Protein AF-A0A6J3LGD7-F1 (afdb_monomer_lite)

Foldseek 3Di:
DVVVVVVVVVVVVVVVVVVVVVVVVPPPDAAEAEDDFDAAQDLVVLVVVVVVSVVVCVVVVHPYYDYFPPSNHHDDPVPPPVRVVVSVVCVVVVVVVVVD

Radius of gyration: 24.29 Å; chains: 1; bounding box: 64×23×56 Å

InterPro domains:
  IPR003010 Carbon-nitrogen hydrolase [PF00795] (31-78)
  IPR036526 Carbon-nitrogen hydrolase superfamily [G3DSA:3.60.110.10] (17-97)
  IPR036526 Carbon-nitrogen hydrolase superfamily [SSF56317] (25-88)

Structure (mmCIF, N/CA/C/O backbone):
data_AF-A0A6J3LGD7-F1
#
_entry.id   AF-A0A6J3LGD7-F1
#
loop_
_atom_site.group_PDB
_atom_site.id
_atom_site.type_symbol
_atom_site.label_atom_id
_atom_site.label_alt_id
_atom_site.label_comp_id
_atom_site.label_asym_id
_atom_site.label_entity_id
_atom_site.label_seq_id
_atom_site.pdbx_PDB_ins_code
_atom_site.Cartn_x
_atom_site.Cartn_y
_atom_site.Cartn_z
_atom_site.occupancy
_atom_site.B_iso_or_equiv
_atom_site.auth_seq_id
_atom_site.auth_comp_id
_atom_site.auth_asym_id
_atom_site.auth_atom_id
_atom_site.pdbx_PDB_model_num
ATOM 1 N N . MET A 1 1 ? -45.542 9.872 39.635 1.00 63.94 1 MET A N 1
ATOM 2 C CA . MET A 1 1 ? -44.194 10.385 39.981 1.00 63.94 1 MET A CA 1
ATOM 3 C C . MET A 1 1 ? -43.081 9.372 39.684 1.00 63.94 1 MET A C 1
ATOM 5 O O . MET A 1 1 ? -42.134 9.735 39.003 1.00 63.94 1 MET A O 1
ATOM 9 N N . LEU A 1 2 ? -43.214 8.099 40.088 1.00 69.81 2 LEU A N 1
ATOM 10 C CA . LEU A 1 2 ? -42.208 7.039 39.852 1.00 69.81 2 LEU A CA 1
ATOM 11 C C . LEU A 1 2 ? -41.956 6.697 38.369 1.00 69.81 2 LEU A C 1
ATOM 13 O O . LEU A 1 2 ? -40.818 6.448 37.976 1.00 69.81 2 LEU A O 1
ATOM 17 N N . ILE A 1 3 ? -43.001 6.738 37.536 1.00 74.38 3 ILE A N 1
ATOM 18 C CA . ILE A 1 3 ? -42.893 6.466 36.091 1.00 74.38 3 ILE A CA 1
ATOM 19 C C . ILE A 1 3 ? -42.044 7.541 35.401 1.00 74.38 3 ILE A C 1
ATOM 21 O O . ILE A 1 3 ? -41.175 7.214 34.610 1.00 74.38 3 ILE A O 1
ATOM 25 N N . LEU A 1 4 ? -42.236 8.815 35.763 1.00 75.69 4 LEU A N 1
ATOM 26 C CA . LEU A 1 4 ? -41.481 9.936 35.194 1.00 75.69 4 LEU A CA 1
ATOM 27 C C . LEU A 1 4 ? -39.990 9.868 35.570 1.00 75.69 4 LEU A C 1
ATOM 29 O O . LEU A 1 4 ? -39.122 10.147 34.752 1.00 75.69 4 LEU A O 1
ATOM 33 N N . SER A 1 5 ? -39.686 9.450 36.802 1.00 80.75 5 SER A N 1
ATOM 34 C CA . SER A 1 5 ? -38.307 9.279 37.272 1.00 80.75 5 SER A CA 1
ATOM 35 C C . SER A 1 5 ? -37.575 8.155 36.531 1.00 80.75 5 SER A C 1
ATOM 37 O O . SER A 1 5 ? -36.417 8.322 36.154 1.00 80.75 5 SER A O 1
ATOM 39 N N . SER A 1 6 ? -38.257 7.043 36.247 1.00 78.31 6 SER A N 1
ATOM 40 C CA . SER A 1 6 ? -37.677 5.916 35.508 1.00 78.31 6 SER A CA 1
ATOM 41 C C . SER A 1 6 ? -37.481 6.224 34.018 1.00 78.31 6 SER A C 1
ATOM 43 O O . SER A 1 6 ? -36.450 5.847 33.461 1.00 78.31 6 SER A O 1
ATOM 45 N N . THR A 1 7 ? -38.375 6.984 33.370 1.00 85.44 7 THR A N 1
ATOM 46 C CA . THR A 1 7 ? -38.135 7.466 31.994 1.00 85.44 7 THR A CA 1
ATOM 47 C C . THR A 1 7 ? -36.958 8.432 31.911 1.00 85.44 7 THR A C 1
ATOM 49 O O . THR A 1 7 ? -36.144 8.306 30.998 1.00 85.44 7 THR A O 1
ATOM 52 N N . ILE A 1 8 ? -36.817 9.352 32.871 1.00 83.56 8 ILE A N 1
ATOM 53 C CA . ILE A 1 8 ? -35.672 10.277 32.926 1.00 83.56 8 ILE A CA 1
ATOM 54 C C . ILE A 1 8 ? -34.362 9.507 33.140 1.00 83.56 8 ILE A C 1
ATOM 56 O O . ILE A 1 8 ? -33.361 9.791 32.484 1.00 83.56 8 ILE A O 1
ATOM 60 N N . HIS A 1 9 ? -34.366 8.490 34.005 1.00 84.69 9 HIS A N 1
ATOM 61 C CA . HIS A 1 9 ? -33.180 7.675 34.251 1.00 84.69 9 HIS A CA 1
ATOM 62 C C . HIS A 1 9 ? -32.754 6.883 33.003 1.00 84.69 9 HIS A C 1
ATOM 64 O O . HIS A 1 9 ? -31.568 6.847 32.680 1.00 84.69 9 HIS A O 1
ATOM 70 N N . ASN A 1 10 ? -33.705 6.308 32.260 1.00 85.31 10 ASN A N 1
ATOM 71 C CA . ASN A 1 10 ? -33.423 5.606 31.003 1.00 85.31 10 ASN A CA 1
ATOM 72 C C . ASN A 1 10 ? -32.916 6.554 29.905 1.00 85.31 10 ASN A C 1
ATOM 74 O O . ASN A 1 10 ? -31.996 6.205 29.165 1.00 85.31 10 ASN A O 1
ATOM 78 N N . LEU A 1 11 ? -33.467 7.770 29.827 1.00 86.31 11 LEU A N 1
ATOM 79 C CA . LEU A 1 11 ? -33.008 8.797 28.892 1.00 86.31 11 LEU A CA 1
ATOM 80 C C . LEU A 1 11 ? -31.565 9.228 29.194 1.00 86.31 11 LEU A C 1
ATOM 82 O O . LEU A 1 11 ? -30.750 9.302 28.278 1.00 86.31 11 LEU A O 1
ATOM 86 N N . ASN A 1 12 ? -31.219 9.425 30.470 1.00 90.88 12 ASN A N 1
ATOM 87 C CA . ASN A 1 12 ? -29.851 9.748 30.885 1.00 90.88 12 ASN A CA 1
ATOM 88 C C . ASN A 1 12 ? -28.861 8.629 30.543 1.00 90.88 12 ASN A C 1
ATOM 90 O O . ASN A 1 12 ? -27.774 8.912 30.047 1.00 90.88 12 ASN A O 1
ATOM 94 N N . ILE A 1 13 ? -29.242 7.363 30.747 1.00 91.69 13 ILE A N 1
ATOM 95 C CA . ILE A 1 13 ? -28.410 6.211 30.370 1.00 91.69 13 ILE A CA 1
ATOM 96 C C . ILE A 1 13 ? -28.208 6.149 28.852 1.00 91.69 13 ILE A C 1
ATOM 98 O O . ILE A 1 13 ? -27.085 5.942 28.395 1.00 91.69 13 ILE A O 1
ATOM 102 N N . MET A 1 14 ? -29.256 6.387 28.059 1.00 87.00 14 MET A N 1
ATOM 103 C CA . MET A 1 14 ? -29.155 6.413 26.597 1.00 87.00 14 MET A CA 1
ATOM 104 C C . MET A 1 14 ? -28.264 7.562 26.098 1.00 87.00 14 MET A C 1
ATOM 106 O O . MET A 1 14 ? -27.454 7.368 25.189 1.00 87.00 14 MET A O 1
ATOM 110 N N . ILE A 1 15 ? -28.373 8.746 26.709 1.00 92.81 15 ILE A N 1
ATOM 111 C CA . ILE A 1 15 ? -27.524 9.902 26.397 1.00 92.81 15 ILE A CA 1
ATOM 112 C C . ILE A 1 15 ? -26.064 9.608 26.760 1.00 92.81 15 ILE A C 1
ATOM 114 O O . ILE A 1 15 ? -25.193 9.780 25.908 1.00 92.81 15 ILE A O 1
ATOM 118 N N . LEU A 1 16 ? -25.786 9.101 27.968 1.00 87.94 16 LEU A N 1
ATOM 119 C CA . LEU A 1 16 ? -24.428 8.718 28.375 1.00 87.94 16 LEU A CA 1
ATOM 120 C C . LEU A 1 16 ? -23.833 7.660 27.443 1.00 87.94 16 LEU A C 1
ATOM 122 O O . LEU A 1 16 ? -22.680 7.786 27.041 1.00 87.94 16 LEU A O 1
ATOM 126 N N . ALA A 1 17 ? -24.615 6.645 27.068 1.00 86.44 17 ALA A N 1
ATOM 127 C CA . ALA A 1 17 ? -24.172 5.606 26.146 1.00 86.44 17 ALA A CA 1
ATOM 128 C C . ALA A 1 17 ? -23.807 6.193 24.776 1.00 86.44 17 ALA A C 1
ATOM 130 O O . ALA A 1 17 ? -22.766 5.845 24.225 1.00 86.44 17 ALA A O 1
ATOM 131 N N . ASN A 1 18 ? -24.609 7.120 24.242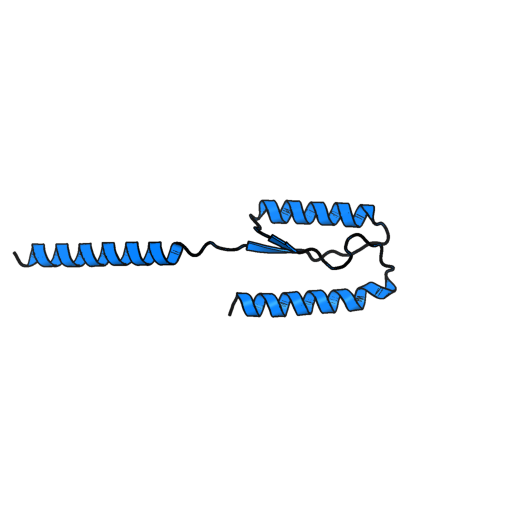 1.00 86.81 18 ASN A N 1
ATOM 132 C CA . ASN A 1 18 ? -24.322 7.785 22.970 1.00 86.81 18 ASN A CA 1
ATOM 133 C C . ASN A 1 18 ? -23.105 8.716 23.035 1.00 86.81 18 ASN A C 1
ATOM 135 O O . ASN A 1 18 ? -22.343 8.760 22.067 1.00 86.81 18 ASN A O 1
ATOM 139 N N . ILE A 1 19 ? -22.903 9.418 24.155 1.00 88.06 19 ILE A N 1
ATOM 140 C CA . ILE A 1 19 ? -2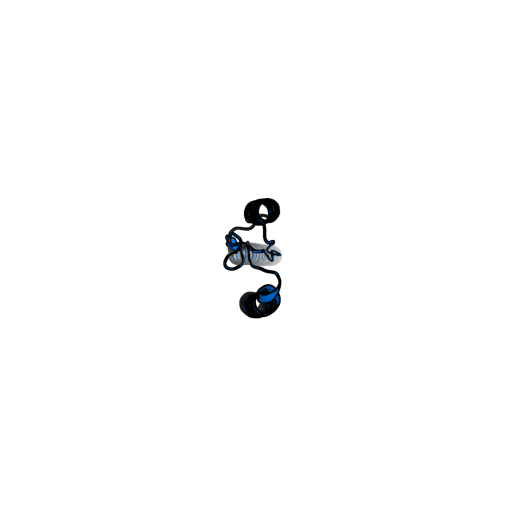1.714 10.246 24.395 1.00 88.06 19 ILE A CA 1
ATOM 141 C C . ILE A 1 19 ? -20.475 9.356 24.485 1.00 88.06 19 ILE A C 1
ATOM 143 O O . ILE A 1 19 ? -19.514 9.590 23.760 1.00 88.06 19 ILE A O 1
ATOM 147 N N . ALA A 1 20 ? -20.510 8.284 25.280 1.00 82.88 20 ALA A N 1
ATOM 148 C CA . ALA A 1 20 ? -19.414 7.322 25.369 1.00 82.88 20 ALA A CA 1
ATOM 149 C C . ALA A 1 20 ? -19.079 6.722 23.991 1.00 82.88 20 ALA A C 1
ATOM 151 O O . ALA A 1 20 ? -17.915 6.648 23.604 1.00 82.88 20 ALA A O 1
ATOM 152 N N . LYS A 1 21 ? -20.099 6.383 23.190 1.00 78.50 21 LYS A N 1
ATOM 153 C CA . LYS A 1 21 ? -19.930 5.877 21.818 1.00 78.50 21 LYS A CA 1
ATOM 154 C C . LYS A 1 21 ? -19.318 6.905 20.860 1.00 78.50 21 LYS A C 1
ATOM 156 O O . LYS A 1 21 ? -18.655 6.501 19.907 1.00 78.50 21 LYS A O 1
ATOM 161 N N . GLN A 1 22 ? -19.569 8.199 21.070 1.00 74.12 22 GLN A N 1
ATOM 162 C CA . GLN A 1 22 ? -18.979 9.299 20.299 1.00 74.12 22 GLN A CA 1
ATOM 163 C C . GLN A 1 22 ? -17.540 9.595 20.733 1.00 74.12 22 GLN A C 1
ATOM 165 O O . GLN A 1 22 ? -16.679 9.716 19.870 1.00 74.12 22 GLN A O 1
ATOM 170 N N . VAL A 1 23 ? -17.257 9.603 22.038 1.00 72.94 23 VAL A N 1
ATOM 171 C CA . VAL A 1 23 ? -15.902 9.785 22.589 1.00 72.94 23 VAL A CA 1
ATOM 172 C C . VAL A 1 23 ? -14.960 8.671 22.121 1.00 72.94 23 VAL A C 1
ATOM 174 O O . VAL A 1 23 ? -13.832 8.946 21.718 1.00 72.94 23 VAL A O 1
ATOM 177 N N . VAL A 1 24 ? -15.436 7.422 22.074 1.00 66.31 24 VAL A N 1
ATOM 178 C CA . VAL A 1 24 ? -14.665 6.291 21.522 1.00 66.31 24 VAL A CA 1
ATOM 179 C C . VAL A 1 24 ? -14.477 6.409 20.000 1.00 66.31 24 VAL A C 1
ATOM 181 O O . VAL A 1 24 ? -13.469 5.957 19.465 1.00 66.31 24 VAL A O 1
ATOM 184 N N . ARG A 1 25 ? -15.409 7.049 19.279 1.00 58.81 25 ARG A N 1
ATOM 185 C CA . ARG A 1 25 ? -15.321 7.237 17.817 1.00 58.81 25 ARG A CA 1
ATOM 186 C C . ARG A 1 25 ? -14.288 8.272 17.378 1.00 58.81 25 ARG A C 1
ATOM 188 O O . ARG A 1 25 ? -13.889 8.241 16.221 1.00 58.81 25 ARG A O 1
ATOM 195 N N . THR A 1 26 ? -13.832 9.152 18.266 1.00 55.72 26 THR A N 1
ATOM 196 C CA . THR A 1 26 ? -12.789 10.152 17.969 1.00 55.72 26 THR A CA 1
ATOM 197 C C . THR A 1 26 ? -11.361 9.592 17.897 1.00 55.72 26 THR A C 1
ATOM 199 O O . THR A 1 26 ? -10.407 10.364 17.859 1.00 55.72 26 THR A O 1
ATOM 202 N N . MET A 1 27 ? -11.176 8.271 17.822 1.00 58.03 27 MET A N 1
ATOM 203 C CA . MET A 1 27 ? -9.916 7.700 17.345 1.00 58.03 27 MET A CA 1
ATOM 204 C C . MET A 1 27 ? -9.861 7.855 15.823 1.00 58.03 27 MET A C 1
ATOM 206 O O . MET A 1 27 ? -10.516 7.110 15.096 1.00 58.03 27 MET A O 1
ATOM 210 N N . SER A 1 28 ? -9.112 8.846 15.334 1.00 66.38 28 SER A N 1
ATOM 211 C CA . SER A 1 28 ? -8.839 8.998 13.904 1.00 66.38 28 SER A CA 1
ATOM 212 C C . SER A 1 28 ? -8.269 7.686 13.365 1.00 66.38 28 SER A C 1
ATOM 214 O O . SER A 1 28 ? -7.192 7.258 13.784 1.00 66.38 28 SER A O 1
ATOM 216 N N . THR A 1 29 ? -8.995 7.024 12.467 1.00 71.56 29 THR 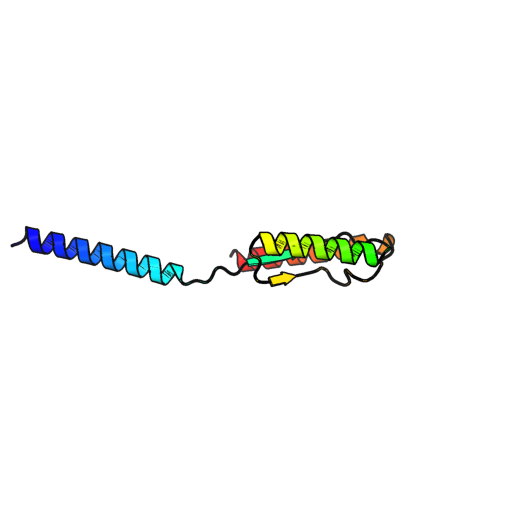A N 1
ATOM 217 C CA . THR A 1 29 ? -8.501 5.819 11.802 1.00 71.56 29 THR A CA 1
ATOM 218 C C . THR A 1 29 ? -7.330 6.208 10.912 1.00 71.56 29 THR A C 1
ATOM 220 O O . THR A 1 29 ? -7.531 6.943 9.951 1.00 71.56 29 THR A O 1
ATOM 223 N N . PHE A 1 30 ? -6.132 5.729 11.235 1.00 78.88 30 PHE A N 1
ATOM 224 C CA . PHE A 1 30 ? -4.929 5.949 10.439 1.00 78.88 30 PHE A CA 1
ATOM 225 C C . PHE A 1 30 ? -4.751 4.806 9.434 1.00 78.88 30 PHE A C 1
ATOM 227 O O . PHE A 1 30 ? -4.731 3.633 9.811 1.00 78.88 30 PHE A O 1
ATOM 234 N N . ARG A 1 31 ? -4.650 5.136 8.147 1.00 81.81 31 ARG A N 1
ATOM 235 C CA . ARG A 1 31 ? -4.612 4.186 7.032 1.00 81.81 31 ARG A CA 1
ATOM 236 C C . ARG A 1 31 ? -3.225 4.190 6.397 1.00 81.81 31 ARG A C 1
ATOM 238 O O . ARG A 1 31 ? -2.865 5.104 5.662 1.00 81.81 31 ARG A O 1
ATOM 245 N N . LEU A 1 32 ? -2.455 3.138 6.658 1.00 84.38 32 LEU A N 1
ATOM 246 C CA . LEU A 1 32 ? -1.140 2.917 6.057 1.00 84.38 32 LEU A CA 1
ATOM 247 C C . LEU A 1 32 ? -1.255 1.967 4.860 1.00 84.38 32 LEU A C 1
ATOM 249 O O . LEU A 1 32 ? -1.774 0.861 4.998 1.00 84.38 32 LEU A O 1
ATOM 253 N N . ALA A 1 33 ? -0.726 2.368 3.706 1.00 85.44 33 ALA A N 1
ATOM 254 C CA . ALA A 1 33 ? -0.574 1.498 2.544 1.00 85.44 33 ALA A CA 1
ATOM 255 C C . ALA A 1 33 ? 0.889 1.066 2.381 1.00 85.44 33 ALA A C 1
ATOM 257 O O . ALA A 1 33 ? 1.788 1.902 2.280 1.00 85.44 33 ALA A O 1
ATOM 258 N N . LEU A 1 34 ? 1.121 -0.245 2.324 1.00 86.56 34 LEU A N 1
ATOM 259 C CA . LEU A 1 34 ? 2.430 -0.840 2.058 1.00 86.56 34 LEU A CA 1
ATOM 260 C C . LEU A 1 34 ? 2.454 -1.334 0.611 1.00 86.56 34 LEU A C 1
ATOM 262 O O . LEU A 1 34 ? 1.654 -2.187 0.230 1.00 86.56 34 LEU A O 1
ATOM 266 N N . VAL A 1 35 ? 3.347 -0.781 -0.208 1.00 81.69 35 VAL A N 1
ATOM 267 C CA . VAL A 1 35 ? 3.444 -1.135 -1.628 1.00 81.69 35 VAL A CA 1
ATOM 268 C C . VAL A 1 35 ? 4.530 -2.186 -1.818 1.00 81.69 35 VAL A C 1
ATOM 270 O O . VAL A 1 35 ? 5.709 -1.926 -1.589 1.00 81.69 35 VAL A O 1
ATOM 273 N N . GLN A 1 36 ? 4.145 -3.366 -2.298 1.00 81.88 36 GLN A N 1
ATOM 274 C CA . GLN A 1 36 ? 5.083 -4.386 -2.756 1.00 81.88 36 GLN A CA 1
ATOM 275 C C . GLN A 1 36 ? 5.245 -4.267 -4.275 1.00 81.88 36 GLN A C 1
ATOM 277 O O . GLN A 1 36 ? 4.296 -4.484 -5.024 1.00 81.88 36 GLN A O 1
ATOM 282 N N . LEU A 1 37 ? 6.443 -3.890 -4.730 1.00 76.25 37 LEU A N 1
ATOM 283 C CA . LEU A 1 37 ? 6.737 -3.648 -6.143 1.00 76.25 37 LEU A CA 1
ATOM 284 C C . LEU A 1 37 ? 7.813 -4.610 -6.642 1.00 76.25 37 LEU A C 1
ATOM 286 O O . LEU A 1 37 ? 8.894 -4.694 -6.065 1.00 76.25 37 LEU A O 1
ATOM 290 N N . GLU A 1 38 ? 7.542 -5.283 -7.757 1.00 75.75 38 GLU A N 1
ATOM 291 C CA . GLU A 1 38 ? 8.571 -6.016 -8.486 1.00 75.75 38 GLU A CA 1
ATOM 292 C C . GLU A 1 38 ? 9.410 -5.037 -9.319 1.00 75.75 38 GLU A C 1
ATOM 294 O O . GLU A 1 38 ? 8.937 -4.416 -10.280 1.00 75.75 38 GLU A O 1
ATOM 299 N N . VAL A 1 39 ? 10.671 -4.880 -8.925 1.00 69.50 39 VAL A N 1
ATOM 300 C CA . VAL A 1 39 ? 11.621 -3.984 -9.583 1.00 69.50 39 VAL A CA 1
ATOM 301 C C . VAL A 1 39 ? 12.151 -4.650 -10.857 1.00 69.50 39 VAL A C 1
ATOM 303 O O . VAL A 1 39 ? 12.579 -5.799 -10.842 1.00 69.50 39 VAL A O 1
ATOM 306 N N . ASN A 1 40 ? 12.111 -3.918 -11.969 1.00 69.88 40 ASN A N 1
ATOM 307 C CA . ASN A 1 40 ? 12.608 -4.321 -13.284 1.00 69.88 40 ASN A CA 1
ATOM 308 C C . ASN A 1 40 ? 13.943 -3.629 -13.585 1.00 69.88 40 ASN A C 1
ATOM 310 O O . ASN A 1 40 ? 14.271 -2.590 -13.012 1.00 69.88 40 ASN A O 1
ATOM 314 N N . GLU A 1 41 ? 14.656 -4.121 -14.596 1.00 75.44 41 GLU A N 1
ATOM 315 C CA . GLU A 1 41 ? 15.914 -3.528 -15.077 1.00 75.44 41 GLU A CA 1
ATOM 316 C C . GLU A 1 41 ? 15.735 -2.135 -15.719 1.00 75.44 41 GLU A C 1
ATOM 318 O O . GLU A 1 41 ? 16.703 -1.427 -15.988 1.00 75.44 41 GLU A O 1
ATOM 323 N N . VAL A 1 42 ? 14.491 -1.700 -15.951 1.00 80.06 42 VAL A N 1
ATOM 324 C CA . VAL A 1 42 ? 14.172 -0.392 -16.539 1.00 80.06 42 VAL A CA 1
ATOM 325 C C . VAL A 1 42 ? 13.570 0.528 -15.479 1.00 80.06 42 VAL A C 1
ATOM 327 O O . VAL A 1 42 ? 12.382 0.433 -15.167 1.00 80.06 42 VAL A O 1
ATOM 330 N N . LYS A 1 43 ? 14.362 1.497 -15.003 1.00 79.38 43 LYS A N 1
ATOM 331 C CA . LYS A 1 43 ? 13.957 2.505 -14.001 1.00 79.38 43 LYS A CA 1
ATOM 332 C C . LYS A 1 43 ? 12.602 3.152 -14.293 1.00 79.38 43 LYS A C 1
ATOM 334 O O . LYS A 1 43 ? 11.767 3.255 -13.399 1.00 79.38 43 LYS A O 1
ATOM 339 N N . ARG A 1 44 ? 12.369 3.571 -15.542 1.00 84.19 44 ARG A N 1
ATOM 340 C CA . ARG A 1 44 ? 11.113 4.229 -15.941 1.00 84.19 44 ARG A CA 1
ATOM 341 C C . ARG A 1 44 ? 9.893 3.350 -15.650 1.00 84.19 44 ARG A C 1
ATOM 343 O O . ARG A 1 44 ? 8.935 3.837 -15.065 1.00 84.19 44 ARG A O 1
ATOM 350 N N . LYS A 1 45 ? 9.968 2.053 -15.970 1.00 84.25 45 LYS A N 1
ATOM 351 C CA . LYS A 1 45 ? 8.877 1.101 -15.714 1.00 84.25 45 LYS A CA 1
ATOM 352 C C . LYS A 1 45 ? 8.608 0.929 -14.216 1.00 84.25 45 LYS A C 1
ATOM 354 O O . LYS A 1 45 ? 7.457 0.773 -13.821 1.00 84.25 45 LYS A O 1
ATOM 359 N N . ASN A 1 46 ? 9.646 0.984 -13.382 1.00 82.81 46 ASN A N 1
ATOM 360 C CA . ASN A 1 46 ? 9.491 0.864 -11.929 1.00 82.81 46 ASN A CA 1
ATOM 361 C C . ASN A 1 46 ? 8.802 2.091 -11.335 1.00 82.81 46 ASN A C 1
ATOM 363 O O . ASN A 1 46 ? 7.901 1.953 -10.512 1.00 82.81 46 ASN A O 1
ATOM 367 N N . VAL A 1 47 ? 9.184 3.285 -11.798 1.00 85.19 47 VAL A N 1
ATOM 368 C CA . VAL A 1 47 ? 8.554 4.543 -11.380 1.00 85.19 47 VAL A CA 1
ATOM 369 C C . VAL A 1 47 ? 7.095 4.594 -11.833 1.00 85.19 47 VAL A C 1
ATOM 371 O O . VAL A 1 47 ? 6.228 4.898 -11.023 1.00 85.19 47 VAL A O 1
ATOM 374 N N . GLU A 1 48 ? 6.803 4.237 -13.086 1.00 88.06 48 GLU A N 1
ATOM 375 C CA . GLU A 1 48 ? 5.427 4.188 -13.607 1.00 88.06 48 GLU A CA 1
ATOM 376 C C . GLU A 1 48 ? 4.539 3.243 -12.785 1.00 88.06 48 GLU A C 1
ATOM 378 O O . GLU A 1 48 ? 3.429 3.610 -12.397 1.00 88.06 48 GLU A O 1
ATOM 383 N N . ARG A 1 49 ? 5.049 2.054 -12.435 1.00 86.81 49 ARG A N 1
ATOM 384 C CA . ARG A 1 49 ? 4.331 1.121 -11.558 1.00 86.81 49 ARG A CA 1
ATOM 385 C C . ARG A 1 49 ? 4.122 1.689 -10.158 1.00 86.81 49 ARG A C 1
ATOM 387 O O . ARG A 1 49 ? 2.996 1.634 -9.667 1.00 86.81 49 ARG A O 1
ATOM 394 N N . ALA A 1 50 ? 5.157 2.264 -9.543 1.00 86.50 50 ALA A N 1
ATOM 395 C CA . ALA A 1 50 ? 5.060 2.867 -8.213 1.00 86.50 50 ALA A CA 1
ATOM 396 C C . ALA A 1 50 ? 3.992 3.972 -8.176 1.00 86.50 50 ALA A C 1
ATOM 398 O O . ALA A 1 50 ? 3.174 4.004 -7.262 1.00 86.50 50 ALA A O 1
ATOM 399 N N . VAL A 1 51 ? 3.935 4.816 -9.212 1.00 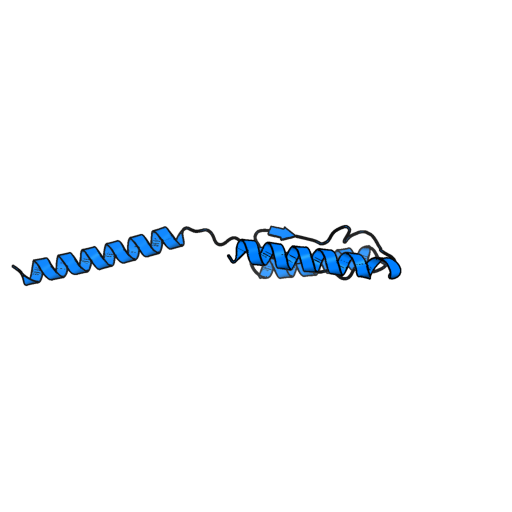90.50 51 VAL A N 1
ATOM 400 C CA . VAL A 1 51 ? 2.904 5.855 -9.358 1.00 90.50 51 VAL A CA 1
ATOM 401 C C . VAL A 1 51 ? 1.500 5.249 -9.462 1.00 90.50 51 VAL A C 1
ATOM 403 O O . VAL A 1 51 ? 0.573 5.770 -8.838 1.00 90.50 51 VAL A O 1
ATOM 406 N N . SER A 1 52 ? 1.324 4.133 -10.179 1.00 91.62 52 SER A N 1
ATOM 407 C CA . SER A 1 52 ? 0.017 3.457 -10.244 1.00 91.62 52 SER A CA 1
ATOM 408 C C . SER A 1 52 ? -0.435 2.927 -8.875 1.00 91.62 52 SER A C 1
ATOM 410 O O . SER A 1 52 ? -1.589 3.123 -8.496 1.00 91.62 52 SER A O 1
ATOM 412 N N . TYR A 1 53 ? 0.482 2.357 -8.081 1.00 89.88 53 TYR A N 1
ATOM 413 C CA . TYR A 1 53 ? 0.169 1.875 -6.732 1.00 89.88 53 TYR A CA 1
ATOM 414 C C . TYR A 1 53 ? -0.113 3.016 -5.758 1.00 89.88 53 TYR A C 1
ATOM 416 O O . TYR A 1 53 ? -1.027 2.904 -4.949 1.00 89.88 53 TYR A O 1
ATOM 424 N N . ILE A 1 54 ? 0.612 4.134 -5.860 1.00 88.31 54 ILE A N 1
ATOM 425 C CA . ILE A 1 54 ? 0.319 5.345 -5.081 1.00 88.31 54 ILE A CA 1
ATOM 426 C C . ILE A 1 54 ? -1.080 5.870 -5.415 1.00 88.31 54 ILE A C 1
ATOM 428 O O . ILE A 1 54 ? -1.834 6.231 -4.514 1.00 88.31 54 ILE A O 1
ATOM 432 N N . SER A 1 55 ? -1.440 5.888 -6.700 1.00 91.19 55 SER A N 1
ATOM 433 C CA . SER A 1 55 ? -2.760 6.344 -7.153 1.00 91.19 55 SER A CA 1
ATOM 434 C C . SER A 1 55 ? -3.866 5.449 -6.593 1.00 91.19 55 SER A C 1
ATOM 436 O O . SER A 1 55 ? -4.820 5.949 -6.005 1.00 91.19 55 SER A O 1
ATOM 438 N N . SER A 1 56 ? -3.679 4.129 -6.664 1.00 92.38 56 SER A N 1
ATOM 439 C CA . SER A 1 56 ? -4.599 3.159 -6.068 1.00 92.38 56 SER A CA 1
ATOM 440 C C . SER A 1 56 ? -4.693 3.311 -4.545 1.00 92.38 56 SER A C 1
ATOM 442 O O . SER A 1 56 ? -5.789 3.370 -3.994 1.00 92.38 56 SER A O 1
ATOM 444 N N . ALA A 1 57 ? -3.573 3.457 -3.835 1.00 87.75 57 ALA A N 1
ATOM 445 C CA . ALA A 1 57 ? -3.575 3.665 -2.386 1.00 87.75 57 ALA A CA 1
ATOM 446 C C . ALA A 1 57 ? -4.302 4.961 -1.986 1.00 87.75 57 ALA A C 1
ATOM 448 O O . ALA A 1 57 ? -5.033 4.985 -0.994 1.00 87.75 57 ALA A O 1
ATOM 449 N N . LYS A 1 58 ? -4.163 6.019 -2.794 1.00 87.00 58 LYS A N 1
ATOM 450 C CA . LYS A 1 58 ? -4.907 7.269 -2.625 1.00 87.00 58 LYS A CA 1
ATOM 451 C C . LYS A 1 58 ? -6.414 7.070 -2.812 1.00 87.00 58 LYS A C 1
ATOM 453 O O . LYS A 1 58 ? -7.179 7.584 -2.002 1.00 87.00 58 LYS A O 1
ATOM 458 N N . GLU A 1 59 ? -6.849 6.311 -3.821 1.00 92.75 59 GLU A N 1
ATOM 459 C CA . GLU A 1 59 ? -8.270 5.952 -4.007 1.00 92.75 59 GLU A CA 1
ATOM 460 C C . GLU A 1 59 ? -8.832 5.182 -2.802 1.00 92.75 59 GLU A C 1
ATOM 462 O O . GLU A 1 59 ? -9.995 5.341 -2.437 1.00 92.75 59 GLU A O 1
ATOM 467 N N . HIS A 1 60 ? -7.983 4.410 -2.122 1.00 88.44 60 HIS A N 1
ATOM 468 C CA . HIS A 1 60 ? -8.321 3.709 -0.886 1.00 88.44 60 HIS A CA 1
ATOM 469 C C . HIS A 1 60 ? -8.143 4.573 0.376 1.00 88.44 60 HIS A C 1
ATOM 471 O O . HIS A 1 60 ? -8.123 4.029 1.481 1.00 88.44 60 HIS A O 1
ATOM 477 N N . ASN A 1 61 ? -8.048 5.900 0.260 1.00 88.19 61 ASN A N 1
ATOM 478 C CA . ASN A 1 61 ? -7.901 6.835 1.382 1.00 88.19 61 ASN A CA 1
ATOM 479 C C . ASN A 1 61 ? -6.711 6.502 2.301 1.00 88.19 61 ASN A C 1
ATOM 481 O O . ASN A 1 61 ? -6.860 6.511 3.518 1.00 88.19 61 ASN A O 1
ATOM 485 N N . ALA A 1 62 ? -5.558 6.112 1.753 1.00 84.62 62 ALA A N 1
ATOM 486 C CA . ALA A 1 62 ? -4.346 5.954 2.557 1.00 84.62 62 ALA A CA 1
ATOM 487 C C . ALA A 1 62 ? -3.817 7.326 3.015 1.00 84.62 62 ALA A C 1
ATOM 489 O O . ALA A 1 62 ? -3.659 8.231 2.196 1.00 84.62 62 ALA A O 1
ATOM 490 N N . ASP A 1 63 ? -3.505 7.455 4.303 1.00 83.44 63 ASP A N 1
ATOM 491 C CA . ASP A 1 63 ? -2.894 8.650 4.895 1.00 83.44 63 ASP A CA 1
ATOM 492 C C . ASP A 1 63 ? -1.380 8.677 4.648 1.00 83.44 63 ASP A C 1
ATOM 494 O O . ASP A 1 63 ? -0.794 9.728 4.390 1.00 83.44 63 ASP A O 1
ATOM 498 N N . ILE A 1 64 ? -0.740 7.504 4.707 1.00 84.56 64 ILE A N 1
ATOM 499 C CA . ILE A 1 64 ? 0.685 7.318 4.422 1.00 84.56 64 ILE A CA 1
ATOM 500 C C . ILE A 1 64 ? 0.866 6.123 3.490 1.00 84.56 64 ILE A C 1
ATOM 502 O O . ILE A 1 64 ? 0.194 5.099 3.620 1.00 84.56 64 ILE A O 1
ATOM 506 N N . ILE A 1 65 ? 1.806 6.252 2.555 1.00 85.00 65 ILE A N 1
ATOM 507 C CA . ILE A 1 65 ? 2.167 5.208 1.597 1.00 85.00 65 ILE A CA 1
ATOM 508 C C . ILE A 1 65 ? 3.664 4.933 1.739 1.00 85.00 65 ILE A C 1
ATOM 510 O O . ILE A 1 65 ? 4.480 5.833 1.543 1.00 85.00 65 ILE A O 1
ATOM 514 N N . ALA A 1 66 ? 4.026 3.695 2.069 1.00 86.00 66 ALA A N 1
ATOM 515 C CA . ALA A 1 66 ? 5.412 3.248 2.135 1.00 86.00 66 ALA A CA 1
ATOM 516 C C . ALA A 1 66 ? 5.783 2.487 0.855 1.00 86.00 66 ALA A C 1
ATOM 518 O O . ALA A 1 66 ? 5.107 1.533 0.463 1.00 86.00 66 ALA A O 1
ATOM 519 N N . LEU A 1 67 ? 6.866 2.919 0.210 1.00 80.75 67 LEU A N 1
ATOM 520 C CA . LEU A 1 67 ? 7.441 2.275 -0.969 1.00 80.75 67 LEU A CA 1
ATOM 521 C C . LEU A 1 67 ? 8.602 1.356 -0.567 1.00 80.75 67 LEU A C 1
ATOM 523 O O . LEU A 1 67 ? 9.251 1.607 0.452 1.00 80.75 67 LEU A O 1
ATOM 527 N N . PRO A 1 68 ? 8.905 0.324 -1.371 1.00 73.94 68 PRO A N 1
ATOM 528 C CA . PRO A 1 68 ? 10.021 -0.560 -1.091 1.00 73.94 68 PRO A CA 1
ATOM 529 C C . PRO A 1 68 ? 11.359 0.162 -1.282 1.00 73.94 68 PRO A C 1
ATOM 531 O O . PRO A 1 68 ? 11.482 1.114 -2.063 1.00 73.94 68 PRO A O 1
ATOM 534 N N . GLU A 1 69 ? 12.372 -0.329 -0.571 1.00 65.69 69 GLU A N 1
ATOM 535 C CA . GLU A 1 69 ? 13.757 0.111 -0.703 1.00 65.69 69 GLU A CA 1
ATOM 536 C C . GLU A 1 69 ? 14.190 0.109 -2.176 1.00 65.69 69 GLU A C 1
ATOM 538 O O . GLU A 1 69 ? 13.973 -0.856 -2.909 1.00 65.69 69 GLU A O 1
ATOM 543 N N . CYS A 1 70 ? 14.784 1.223 -2.612 1.00 68.19 70 CYS A N 1
ATOM 544 C CA . CYS A 1 70 ? 15.376 1.373 -3.939 1.00 68.19 70 CYS A CA 1
ATOM 545 C C . CYS A 1 70 ? 14.443 1.037 -5.126 1.00 68.19 70 CYS A C 1
ATOM 547 O O . CYS A 1 70 ? 14.912 0.625 -6.187 1.00 68.19 70 CYS A O 1
ATOM 549 N N . PHE A 1 71 ? 13.135 1.309 -5.005 1.00 70.19 71 PHE A N 1
ATOM 550 C CA . PHE A 1 71 ? 12.143 1.134 -6.083 1.00 70.19 71 PHE A CA 1
ATOM 551 C C . PHE A 1 71 ? 12.518 1.820 -7.415 1.00 70.19 71 PHE A C 1
ATOM 553 O O . PHE A 1 71 ? 12.041 1.438 -8.481 1.00 70.19 71 PHE A O 1
ATOM 560 N N . ASN A 1 72 ? 13.351 2.861 -7.373 1.00 68.94 72 ASN A N 1
ATOM 561 C CA . ASN A 1 72 ? 13.792 3.639 -8.529 1.00 68.94 72 ASN A CA 1
ATOM 562 C C . ASN A 1 72 ? 15.140 3.173 -9.116 1.00 68.94 72 ASN A C 1
ATOM 564 O O . ASN A 1 72 ? 15.577 3.735 -10.125 1.00 68.94 72 ASN A O 1
ATOM 568 N N . SER A 1 73 ? 15.792 2.181 -8.511 1.00 68.44 73 SER A N 1
ATOM 569 C CA . SER A 1 73 ? 17.058 1.620 -8.978 1.00 68.44 73 SER A CA 1
ATOM 570 C C . SER A 1 73 ? 16.795 0.336 -9.763 1.00 68.44 73 SER A C 1
ATOM 572 O O . SER A 1 73 ? 16.083 -0.538 -9.277 1.00 68.44 73 SER A O 1
ATOM 574 N N . PRO A 1 74 ? 17.326 0.190 -10.986 1.00 63.66 74 PRO A N 1
ATOM 575 C CA . PRO A 1 74 ? 17.200 -1.054 -11.729 1.00 63.66 74 PRO A CA 1
ATOM 576 C C . PRO A 1 74 ? 18.102 -2.120 -11.098 1.00 63.66 74 PRO A C 1
ATOM 578 O O . PRO A 1 74 ? 19.323 -2.059 -11.227 1.00 63.66 74 PRO A O 1
ATOM 581 N N . TYR A 1 75 ? 17.510 -3.091 -10.402 1.00 60.34 75 TYR A N 1
ATOM 582 C CA . TYR A 1 75 ? 18.240 -4.267 -9.935 1.00 60.34 75 TYR A CA 1
ATOM 583 C C . TYR A 1 75 ? 18.224 -5.359 -10.999 1.00 60.34 75 TYR A C 1
ATOM 585 O O . TYR A 1 75 ? 17.199 -5.630 -11.622 1.00 60.34 75 TYR A O 1
ATOM 593 N N . GLY A 1 76 ? 19.375 -6.004 -11.183 1.00 54.97 76 GLY A N 1
ATOM 594 C CA . GLY A 1 76 ? 19.457 -7.254 -11.923 1.00 54.97 76 GLY A CA 1
ATOM 595 C C . GLY A 1 76 ? 18.792 -8.385 -11.138 1.00 54.97 76 GLY A C 1
ATOM 596 O O . GLY A 1 76 ? 18.923 -8.481 -9.916 1.00 54.97 76 GLY A O 1
ATOM 597 N N . ILE A 1 77 ? 18.126 -9.275 -11.869 1.00 51.75 77 ILE A N 1
ATOM 598 C CA . ILE A 1 77 ? 17.265 -10.382 -11.404 1.00 51.75 77 ILE A CA 1
ATOM 599 C C . ILE A 1 77 ? 17.928 -11.268 -10.318 1.00 51.75 77 ILE A C 1
ATOM 601 O O . ILE A 1 77 ? 17.245 -11.875 -9.497 1.00 51.75 77 ILE A O 1
ATOM 605 N N . ARG A 1 78 ? 19.268 -11.302 -10.245 1.00 51.03 78 ARG A N 1
ATOM 606 C CA . ARG A 1 78 ? 20.041 -12.088 -9.263 1.00 51.03 78 ARG A CA 1
ATOM 607 C C . ARG A 1 78 ? 19.981 -11.586 -7.811 1.00 51.03 78 ARG A C 1
ATOM 609 O O . ARG A 1 78 ? 20.264 -12.379 -6.921 1.00 51.03 78 ARG A O 1
ATOM 616 N N . ASN A 1 79 ? 19.577 -10.340 -7.551 1.00 51.69 79 ASN A N 1
ATOM 617 C CA . ASN A 1 79 ? 19.516 -9.785 -6.186 1.00 51.69 79 ASN A CA 1
ATOM 618 C C . ASN A 1 79 ? 18.089 -9.695 -5.600 1.00 51.69 79 ASN A C 1
ATOM 620 O O . ASN A 1 79 ? 17.938 -9.368 -4.424 1.00 51.69 79 ASN A O 1
ATOM 624 N N . ASN A 1 80 ? 17.041 -10.019 -6.371 1.00 50.81 80 ASN A N 1
ATOM 625 C CA . ASN A 1 80 ? 15.637 -9.824 -5.963 1.00 50.81 80 ASN A CA 1
ATOM 626 C C . ASN A 1 80 ? 15.144 -10.788 -4.863 1.00 50.81 80 ASN A C 1
ATOM 628 O O . ASN A 1 80 ? 14.192 -10.460 -4.155 1.00 50.81 80 ASN A O 1
ATOM 632 N N . LEU A 1 81 ? 15.770 -11.962 -4.686 1.00 48.84 81 LEU A N 1
ATOM 633 C CA . LEU A 1 81 ? 15.282 -12.971 -3.730 1.00 48.84 81 LEU A CA 1
ATOM 634 C C . LEU A 1 81 ? 15.514 -12.604 -2.255 1.00 48.84 81 LEU A C 1
ATOM 636 O O . LEU A 1 81 ? 14.724 -13.005 -1.404 1.00 48.84 81 LEU A O 1
ATOM 640 N N . PHE A 1 82 ? 16.549 -11.825 -1.932 1.00 49.84 82 PHE A N 1
ATOM 641 C CA . PHE A 1 82 ? 16.810 -11.424 -0.542 1.00 49.84 82 PHE A CA 1
ATOM 642 C C . PHE A 1 82 ? 15.905 -10.268 -0.087 1.00 49.84 82 PHE A C 1
ATOM 644 O O . PHE A 1 82 ? 15.467 -10.232 1.062 1.00 49.84 82 PHE A O 1
ATOM 651 N N . PHE A 1 83 ? 15.554 -9.364 -1.005 1.00 51.12 83 PHE A N 1
ATOM 652 C CA . PHE A 1 83 ? 14.716 -8.198 -0.711 1.00 51.12 83 PHE A CA 1
ATOM 653 C C . PHE A 1 83 ? 13.242 -8.545 -0.498 1.00 51.12 83 PHE A C 1
ATOM 655 O O . PHE A 1 83 ? 12.604 -7.993 0.400 1.00 51.12 83 PHE A O 1
ATOM 662 N N . PHE A 1 84 ? 12.708 -9.507 -1.258 1.00 51.16 84 PHE A N 1
ATOM 663 C CA . PHE A 1 84 ? 11.331 -9.975 -1.073 1.00 51.16 84 PHE A CA 1
ATOM 664 C C . PHE A 1 84 ? 11.097 -10.556 0.329 1.00 51.16 84 PHE A C 1
ATOM 666 O O . PHE A 1 84 ? 10.050 -10.307 0.923 1.00 51.16 84 PHE A O 1
ATOM 673 N N . SER A 1 85 ? 12.084 -11.270 0.884 1.00 51.91 85 SER A N 1
ATOM 674 C CA . SER A 1 85 ? 11.983 -11.881 2.217 1.00 51.91 85 SER A CA 1
ATOM 675 C C . SER A 1 85 ? 11.957 -10.834 3.341 1.00 51.91 85 SER A C 1
ATOM 677 O O . SER A 1 85 ? 11.149 -10.933 4.264 1.00 51.91 85 SER A O 1
ATOM 679 N N . ILE A 1 86 ? 12.770 -9.775 3.234 1.00 54.28 86 ILE A N 1
ATOM 680 C CA . ILE A 1 86 ? 12.828 -8.695 4.234 1.00 54.28 86 ILE A CA 1
ATOM 681 C C . ILE A 1 86 ? 11.544 -7.863 4.231 1.00 54.28 86 ILE A C 1
ATOM 683 O O . ILE A 1 86 ? 10.981 -7.617 5.296 1.00 54.28 86 ILE A O 1
ATOM 687 N N . ILE A 1 87 ? 11.039 -7.471 3.056 1.00 53.47 87 ILE A N 1
ATOM 688 C CA . ILE A 1 87 ? 9.785 -6.709 2.956 1.00 53.47 87 ILE A CA 1
ATOM 689 C C . ILE A 1 87 ? 8.619 -7.534 3.518 1.00 53.47 87 ILE A C 1
ATOM 691 O O . ILE A 1 87 ? 7.824 -7.004 4.290 1.00 53.47 87 ILE A O 1
ATOM 695 N N . TYR A 1 88 ? 8.540 -8.832 3.200 1.00 54.72 88 TYR A N 1
ATOM 696 C CA . TYR A 1 88 ? 7.487 -9.712 3.716 1.00 54.72 88 TYR A CA 1
ATOM 697 C C . TYR A 1 88 ? 7.570 -9.875 5.242 1.00 54.72 88 TYR A C 1
ATOM 699 O O . TYR A 1 88 ? 6.554 -9.792 5.932 1.00 54.72 88 TYR A O 1
ATOM 707 N N . TYR A 1 89 ? 8.780 -10.035 5.788 1.00 52.56 89 TYR A N 1
ATOM 708 C CA . TYR A 1 89 ? 9.004 -10.145 7.231 1.00 52.56 89 TYR A CA 1
ATOM 709 C C . TYR A 1 89 ? 8.662 -8.852 7.982 1.00 52.56 89 TYR A C 1
ATOM 711 O O . TYR A 1 89 ? 8.009 -8.905 9.026 1.00 52.56 89 TYR A O 1
ATOM 719 N N . VAL A 1 90 ? 9.068 -7.694 7.447 1.00 54.53 90 VAL A N 1
ATOM 720 C CA . VAL A 1 90 ? 8.770 -6.377 8.029 1.00 54.53 90 VAL A CA 1
ATOM 721 C C . VAL A 1 90 ? 7.275 -6.084 7.948 1.00 54.53 90 VAL A C 1
ATOM 723 O O . VAL A 1 90 ? 6.705 -5.688 8.959 1.00 54.53 90 VAL A O 1
ATOM 726 N N . CYS A 1 91 ? 6.620 -6.334 6.807 1.00 49.59 91 CYS A N 1
ATOM 727 C CA . CYS A 1 91 ? 5.176 -6.125 6.661 1.00 49.59 91 CYS A CA 1
ATOM 728 C C . CYS A 1 91 ? 4.377 -7.003 7.633 1.00 49.59 91 CYS A C 1
ATOM 730 O O . CYS A 1 91 ? 3.497 -6.482 8.313 1.00 49.59 91 CYS A O 1
ATOM 732 N N . ASN A 1 92 ? 4.710 -8.293 7.770 1.00 50.56 92 ASN A N 1
ATOM 733 C CA . ASN A 1 92 ? 4.017 -9.170 8.720 1.00 50.56 92 ASN A CA 1
ATOM 734 C C . ASN A 1 92 ? 4.252 -8.764 10.182 1.00 50.56 92 ASN A C 1
ATOM 736 O O . ASN A 1 92 ? 3.294 -8.682 10.945 1.00 50.56 92 ASN A O 1
ATOM 740 N N . ASN A 1 93 ? 5.489 -8.441 10.577 1.00 49.84 93 ASN A N 1
ATOM 741 C CA . ASN A 1 93 ? 5.777 -8.043 11.962 1.00 49.84 93 ASN A CA 1
ATOM 742 C C . ASN A 1 93 ? 5.195 -6.668 12.330 1.00 49.84 93 ASN A C 1
ATOM 744 O O . ASN A 1 93 ? 4.781 -6.466 13.471 1.00 49.84 93 ASN A O 1
ATOM 748 N N . TYR A 1 94 ? 5.176 -5.704 11.401 1.00 44.69 94 TYR A N 1
ATOM 749 C CA . TYR A 1 94 ? 4.590 -4.385 11.666 1.00 44.69 94 TYR A CA 1
ATOM 750 C C . TYR A 1 94 ? 3.063 -4.423 11.677 1.00 44.69 94 TYR A C 1
ATOM 752 O O . TYR A 1 94 ? 2.461 -3.732 12.495 1.00 44.69 94 TYR A O 1
ATOM 760 N N . ILE A 1 95 ? 2.430 -5.234 10.823 1.00 43.22 95 ILE A N 1
ATOM 761 C CA . ILE A 1 95 ? 0.974 -5.408 10.853 1.00 43.22 95 ILE A CA 1
ATOM 762 C C . ILE A 1 95 ? 0.541 -6.113 12.143 1.00 43.22 95 ILE A C 1
ATOM 764 O O . ILE A 1 95 ? -0.384 -5.630 12.791 1.00 43.22 95 ILE A O 1
ATOM 768 N N . GLU A 1 96 ? 1.235 -7.165 12.591 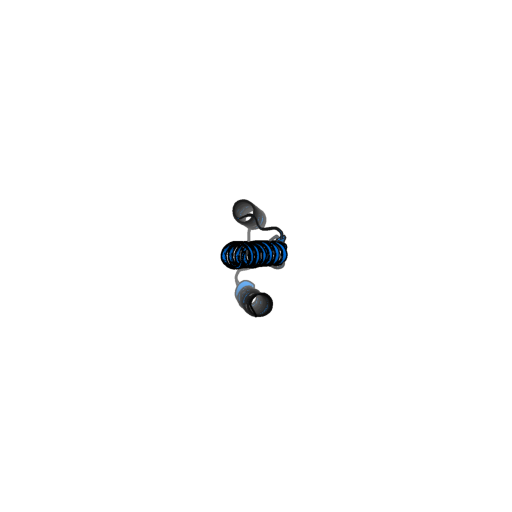1.00 43.19 96 GLU A N 1
ATOM 769 C CA . GLU A 1 96 ? 0.898 -7.815 13.869 1.00 43.19 96 GLU A CA 1
ATOM 77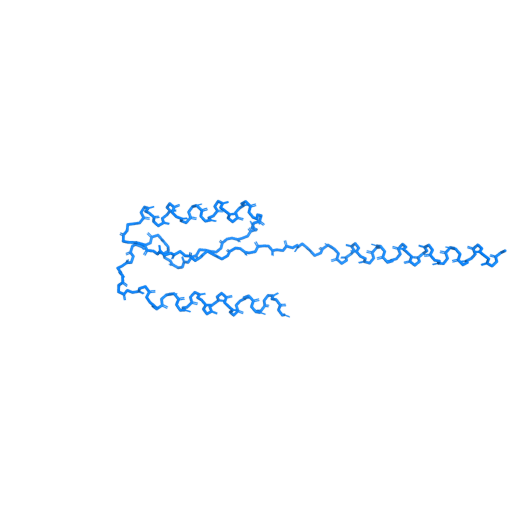0 C C . GLU A 1 96 ? 1.019 -6.883 15.082 1.00 43.19 96 GLU A C 1
ATOM 772 O O . GLU A 1 96 ? 0.230 -7.012 16.015 1.00 43.19 96 GLU A O 1
ATOM 777 N N . LYS A 1 97 ? 1.956 -5.925 15.065 1.00 42.41 97 LYS A N 1
ATOM 778 C CA . LYS A 1 97 ? 2.135 -4.923 16.135 1.00 42.41 97 LYS A CA 1
ATOM 779 C C . LYS A 1 97 ? 1.163 -3.743 16.095 1.00 42.41 97 LYS A C 1
ATOM 781 O O . LYS A 1 97 ? 1.108 -2.989 17.057 1.00 42.41 97 LYS A O 1
ATOM 786 N N . ILE A 1 98 ? 0.488 -3.515 14.970 1.00 39.03 98 ILE A N 1
ATOM 787 C CA . ILE A 1 98 ? -0.549 -2.478 14.844 1.00 39.03 98 ILE A CA 1
ATOM 788 C C . ILE A 1 98 ? -1.933 -3.076 15.142 1.00 39.03 98 ILE A C 1
ATOM 790 O O . ILE A 1 98 ? -2.836 -2.355 15.562 1.00 39.03 98 ILE A O 1
ATOM 794 N N . VAL A 1 99 ? -2.105 -4.383 14.912 1.00 39.25 99 VAL A N 1
ATOM 795 C CA . VAL A 1 99 ? -3.371 -5.105 15.109 1.00 39.25 99 VAL A CA 1
ATOM 796 C C . VAL A 1 99 ? -3.522 -5.681 16.528 1.00 39.25 99 VAL A C 1
ATOM 798 O O . VAL A 1 99 ? -4.660 -5.823 16.974 1.00 39.25 99 VAL A O 1
ATOM 801 N N . ASN A 1 100 ? -2.426 -5.970 17.244 1.00 37.06 100 ASN A N 1
ATOM 802 C CA . ASN A 1 100 ? -2.429 -6.348 18.671 1.00 37.06 100 ASN A CA 1
ATOM 803 C C . ASN A 1 100 ? -1.942 -5.206 19.563 1.00 37.06 100 ASN A C 1
ATOM 805 O O . ASN A 1 100 ? -2.471 -5.091 20.691 1.00 37.06 100 ASN A O 1
#

pLDDT: mean 72.23, std 15.93, range [37.06, 92.81]

Sequence (100 aa):
MLILSSTIHNLNIMILANIAKQVVRTMSTFRLALVQLEVNEVKRKNVERAVSYISSAKEHNADIIALPECFNSPYGIRNNLFFFSIIYYVCNNYIEKIVN

Secondary structure (DSSP, 8-state):
-HHHHHHHHHHHHHHHHHHHHHHHHTS----EEE------S-HHHHHHHHHHHHHHHHHTT-SEEEPPTTTTS---GGGHHHHHHHHHHHHHHHHHHHH-

Organism: NCBI:txid207650